Protein AF-A0A527ZL50-F1 (afdb_monomer_lite)

Radius of gyration: 15.69 Å; chains: 1; bounding box: 40×18×38 Å

Foldseek 3Di:
DQDDDQDDPNHGDPVSDDDPVSVVVVVVVVVLCVPCVRHDDDDDD

Secondary structure (DSSP, 8-state):
------EETTEESTTSS--HHHHHHHHHHHHHHH-TTT--PPPP-

Sequence (45 aa):
GIMPVTMIDGIPVADGKVGAITRRLMAAYWQKHEDPVWSSPVRYP

pLDDT: mean 97.21, std 1.5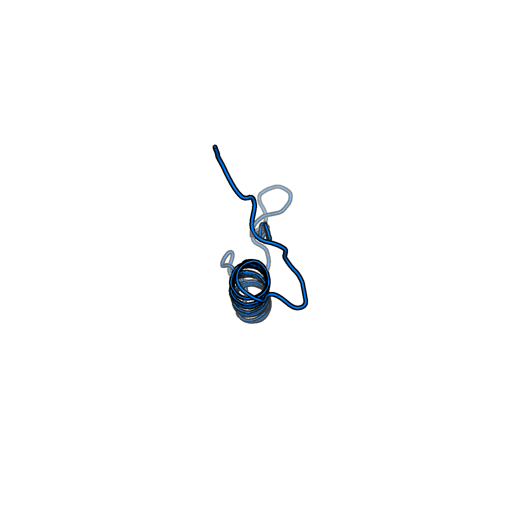1, range [91.62, 98.44]

Structure (mmCIF, N/CA/C/O backbone):
data_AF-A0A527ZL50-F1
#
_entry.id   AF-A0A527ZL50-F1
#
loop_
_atom_site.group_PDB
_atom_site.id
_atom_site.type_symbol
_atom_site.label_atom_id
_atom_site.label_alt_id
_atom_site.label_comp_id
_atom_site.label_asym_id
_atom_site.label_entity_id
_atom_site.label_seq_id
_atom_site.pdbx_PDB_ins_code
_atom_site.Cartn_x
_atom_site.Cartn_y
_atom_site.Cartn_z
_atom_site.occupancy
_atom_site.B_iso_or_equiv
_atom_site.auth_seq_id
_atom_site.auth_comp_id
_atom_site.auth_asym_id
_atom_site.auth_atom_id
_atom_site.pdbx_PDB_model_num
ATOM 1 N N . GLY A 1 1 ? 2.690 5.063 -3.392 1.00 91.62 1 GLY A N 1
ATOM 2 C CA . GLY A 1 1 ? 2.287 3.838 -2.668 1.00 91.62 1 GLY A CA 1
ATOM 3 C C . GLY A 1 1 ? 0.825 3.922 -2.279 1.00 91.62 1 GLY A C 1
ATOM 4 O O . GLY A 1 1 ? 0.272 5.013 -2.297 1.00 91.62 1 GLY A O 1
ATOM 5 N N . ILE A 1 2 ? 0.204 2.800 -1.918 1.00 97.25 2 ILE A N 1
ATOM 6 C CA . ILE A 1 2 ? -1.154 2.779 -1.351 1.00 97.25 2 ILE A CA 1
ATOM 7 C C . ILE A 1 2 ? -1.037 2.704 0.171 1.00 97.25 2 ILE A C 1
ATOM 9 O O . ILE A 1 2 ? -0.440 1.765 0.695 1.00 97.25 2 ILE A O 1
ATOM 13 N N . MET A 1 3 ? -1.582 3.705 0.863 1.00 97.88 3 MET A N 1
ATOM 14 C CA . MET A 1 3 ? -1.459 3.868 2.314 1.00 97.88 3 MET A CA 1
ATOM 15 C C . MET A 1 3 ? -2.840 3.717 2.970 1.00 97.88 3 MET A C 1
ATOM 17 O O . MET A 1 3 ? -3.681 4.600 2.804 1.00 97.88 3 MET A O 1
ATOM 21 N N . PRO A 1 4 ? -3.121 2.596 3.660 1.00 97.50 4 PRO A N 1
ATOM 22 C CA . PRO A 1 4 ? -4.387 2.406 4.359 1.00 97.50 4 PRO A CA 1
ATOM 23 C C . PRO A 1 4 ? -4.488 3.294 5.604 1.00 97.50 4 PRO A C 1
ATOM 25 O O . PRO A 1 4 ? -3.524 3.429 6.353 1.00 97.50 4 PRO A O 1
ATOM 28 N N . VAL A 1 5 ? -5.690 3.808 5.868 1.00 97.88 5 VAL A N 1
ATOM 29 C CA . VAL A 1 5 ? -6.065 4.431 7.145 1.00 97.88 5 VAL A CA 1
ATOM 30 C C . VAL A 1 5 ? -6.934 3.445 7.918 1.00 97.88 5 VAL A C 1
ATOM 32 O O . VAL A 1 5 ? -7.915 2.935 7.380 1.00 97.88 5 VAL A O 1
ATOM 35 N N . THR A 1 6 ? -6.569 3.160 9.167 1.00 98.38 6 THR A N 1
ATOM 36 C CA . THR A 1 6 ? -7.304 2.226 10.039 1.00 98.38 6 THR A CA 1
ATOM 37 C C . THR A 1 6 ? -7.978 2.904 11.230 1.00 98.38 6 THR A C 1
ATOM 39 O O . THR A 1 6 ? -8.684 2.239 11.983 1.00 98.38 6 THR A O 1
ATOM 42 N N . MET A 1 7 ? -7.798 4.217 11.398 1.00 98.31 7 MET A N 1
ATOM 43 C CA . MET A 1 7 ? -8.373 4.996 12.495 1.0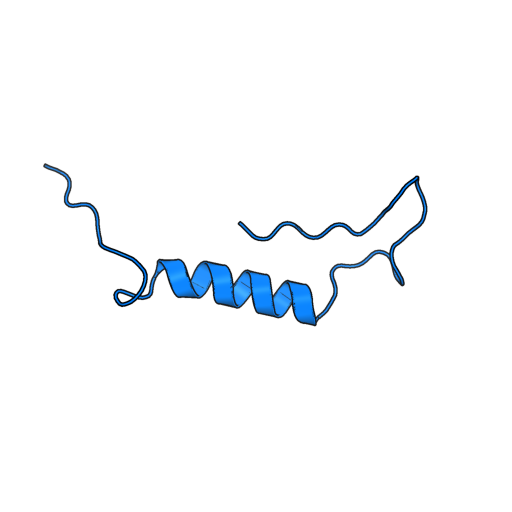0 98.31 7 MET A CA 1
ATOM 44 C C . MET A 1 7 ? -8.663 6.432 12.046 1.00 98.31 7 MET A C 1
ATOM 46 O O . MET A 1 7 ? -7.849 7.024 11.338 1.00 98.31 7 MET A O 1
ATOM 50 N N . ILE A 1 8 ? -9.804 6.981 12.464 1.00 98.19 8 ILE A N 1
ATOM 51 C CA . ILE A 1 8 ? -10.236 8.359 12.190 1.00 98.19 8 ILE A CA 1
ATOM 52 C C . ILE A 1 8 ? -10.719 8.956 13.509 1.00 98.19 8 ILE A C 1
ATOM 54 O O . ILE A 1 8 ? -11.559 8.357 14.172 1.00 98.19 8 ILE A O 1
ATOM 58 N N . ASP A 1 9 ? -10.151 10.090 13.920 1.00 98.12 9 ASP A N 1
ATOM 59 C CA . ASP A 1 9 ? -10.492 10.776 15.177 1.00 98.12 9 ASP A CA 1
ATOM 60 C C . ASP A 1 9 ? -10.424 9.873 16.426 1.00 98.12 9 ASP A C 1
ATOM 62 O O . ASP A 1 9 ? -11.231 9.967 17.346 1.00 98.12 9 ASP A O 1
ATOM 66 N N . GLY A 1 10 ? -9.459 8.948 16.450 1.00 97.38 10 GLY A N 1
ATOM 67 C CA . GLY A 1 10 ? -9.311 7.963 17.530 1.00 97.38 10 GLY A CA 1
ATOM 68 C C . GLY A 1 10 ? -10.301 6.791 17.470 1.00 97.38 10 GLY A C 1
ATOM 69 O O . GLY A 1 10 ? -10.208 5.875 18.283 1.00 97.38 10 GLY A O 1
ATOM 70 N N . ILE A 1 11 ? -11.218 6.781 16.499 1.00 98.31 11 ILE A N 1
ATOM 71 C CA . ILE A 1 11 ? -12.209 5.723 16.291 1.00 98.31 11 ILE A CA 1
ATOM 72 C C . ILE A 1 11 ? -11.675 4.730 15.243 1.00 98.31 11 ILE A C 1
ATOM 74 O O . ILE A 1 11 ? -11.278 5.150 14.149 1.00 98.31 11 ILE A O 1
ATOM 78 N N . PRO A 1 12 ? -11.640 3.414 15.530 1.00 98.44 12 PRO A N 1
ATOM 79 C CA . PRO A 1 12 ? -11.186 2.422 14.562 1.00 98.44 12 PRO A CA 1
ATOM 80 C C . PRO A 1 12 ? -12.132 2.352 13.359 1.00 98.44 12 PRO A C 1
ATOM 82 O O . PRO A 1 12 ? -13.355 2.346 13.497 1.00 98.44 12 PRO A O 1
ATOM 85 N N . VAL A 1 13 ? -11.559 2.239 12.161 1.00 98.12 13 VAL A N 1
ATOM 86 C CA . VAL A 1 13 ? -12.325 1.938 10.949 1.00 98.12 13 VAL A CA 1
ATOM 87 C C . VAL A 1 13 ? -12.639 0.443 10.959 1.00 98.12 13 VAL A C 1
ATOM 89 O O . VAL A 1 13 ? -11.733 -0.379 10.812 1.00 98.12 13 VAL A O 1
ATOM 92 N N . ALA A 1 14 ? -13.914 0.089 11.138 1.00 97.12 14 ALA A N 1
ATOM 93 C CA . ALA A 1 14 ? -14.368 -1.293 11.317 1.00 97.12 14 ALA A CA 1
ATOM 94 C C . ALA A 1 14 ? -13.613 -2.017 12.454 1.00 97.12 14 ALA A C 1
ATOM 96 O O . ALA A 1 14 ? -13.798 -1.679 13.618 1.00 97.12 14 ALA A O 1
ATOM 97 N N . ASP A 1 15 ? -12.767 -3.001 12.133 1.00 97.12 15 ASP A N 1
ATOM 98 C CA . ASP A 1 15 ? -11.978 -3.769 13.105 1.00 97.12 15 ASP A CA 1
ATOM 99 C C . ASP A 1 15 ? -10.573 -3.185 13.357 1.00 97.12 15 ASP A C 1
ATOM 101 O O . ASP A 1 15 ? -9.740 -3.822 14.006 1.00 97.12 15 ASP A O 1
ATOM 105 N N . GLY A 1 16 ? -10.291 -1.986 12.833 1.00 97.81 16 GLY A N 1
ATOM 106 C CA . GLY A 1 16 ? -9.009 -1.298 12.996 1.00 97.81 16 GLY A CA 1
ATOM 107 C C . GLY A 1 16 ? -7.858 -1.948 12.225 1.00 97.81 16 GLY A C 1
ATOM 108 O O . GLY A 1 16 ? -6.694 -1.613 12.453 1.00 97.81 16 GLY A O 1
ATOM 109 N N . LYS A 1 17 ? -8.150 -2.878 11.309 1.00 98.19 17 LYS A N 1
ATOM 110 C CA . LYS A 1 17 ? -7.150 -3.541 10.470 1.00 98.19 17 LYS A CA 1
ATOM 111 C C . LYS A 1 17 ? -7.266 -3.061 9.035 1.00 98.19 17 LYS A C 1
ATOM 113 O O . LYS A 1 17 ? -8.298 -2.591 8.567 1.00 98.19 17 LYS A O 1
ATOM 118 N N . VAL A 1 18 ? -6.182 -3.230 8.284 1.00 98.00 18 VAL A N 1
ATOM 119 C CA . VAL A 1 18 ? -6.230 -3.036 6.832 1.00 98.00 18 VAL A CA 1
ATOM 120 C C . VAL A 1 18 ? -7.271 -4.002 6.251 1.00 98.00 18 VAL A C 1
ATOM 122 O O . VAL A 1 18 ? -7.294 -5.179 6.612 1.00 98.00 18 VAL A O 1
ATOM 125 N N . GLY A 1 19 ? -8.132 -3.531 5.354 1.00 98.19 19 GLY A N 1
ATOM 126 C CA . GLY A 1 19 ? -9.138 -4.373 4.706 1.00 98.19 19 GLY A CA 1
ATOM 127 C C . GLY A 1 19 ? -8.542 -5.322 3.660 1.00 98.19 19 GLY A C 1
ATOM 128 O O . GLY A 1 19 ? -7.472 -5.075 3.097 1.00 98.19 19 GLY A O 1
ATOM 129 N N . ALA A 1 20 ? -9.255 -6.410 3.347 1.00 97.94 20 ALA A N 1
ATOM 130 C CA . ALA A 1 20 ? -8.832 -7.362 2.313 1.00 97.94 20 ALA A CA 1
ATOM 131 C C . ALA A 1 20 ? -8.712 -6.710 0.921 1.00 97.94 20 ALA A C 1
ATOM 133 O O . ALA A 1 20 ? -7.803 -7.044 0.164 1.00 97.94 20 ALA A O 1
ATOM 134 N N . ILE A 1 21 ? -9.589 -5.752 0.603 1.00 98.19 21 ILE A N 1
ATOM 135 C CA . ILE A 1 21 ? -9.549 -5.004 -0.661 1.00 98.19 21 ILE A CA 1
ATOM 136 C C . ILE A 1 21 ? -8.304 -4.117 -0.717 1.00 98.19 21 ILE A C 1
ATOM 138 O O . ILE A 1 21 ? -7.545 -4.202 -1.678 1.00 98.19 21 ILE A O 1
ATOM 142 N N . THR A 1 22 ? -8.030 -3.333 0.330 1.00 98.31 22 THR A N 1
ATOM 143 C CA . THR A 1 22 ? -6.852 -2.456 0.360 1.00 98.31 22 THR A CA 1
ATOM 144 C C . THR A 1 22 ? -5.550 -3.248 0.270 1.00 98.31 22 THR A C 1
ATOM 146 O O . THR A 1 22 ? -4.658 -2.848 -0.468 1.00 98.31 22 THR A O 1
ATOM 149 N N . ARG A 1 23 ? -5.463 -4.425 0.910 1.00 98.19 23 ARG A N 1
ATOM 150 C CA . ARG A 1 23 ? -4.326 -5.350 0.732 1.00 98.19 23 ARG A CA 1
ATOM 151 C C . ARG A 1 23 ? -4.131 -5.778 -0.725 1.00 98.19 23 ARG A C 1
ATOM 153 O O . ARG A 1 23 ? -3.010 -5.739 -1.224 1.00 98.19 23 ARG A O 1
ATOM 160 N N . ARG A 1 24 ? -5.210 -6.172 -1.413 1.00 98.44 24 ARG A N 1
ATOM 161 C CA . ARG A 1 24 ? -5.153 -6.564 -2.834 1.00 98.44 24 ARG A CA 1
ATOM 162 C C . ARG A 1 24 ? -4.717 -5.400 -3.718 1.00 98.44 24 ARG A C 1
ATOM 164 O O . ARG A 1 24 ? -3.885 -5.591 -4.595 1.00 98.44 24 ARG A O 1
ATOM 171 N N . LEU A 1 25 ? -5.229 -4.198 -3.451 1.00 98.44 25 LEU A N 1
ATOM 172 C CA . LEU A 1 25 ? -4.828 -2.990 -4.167 1.00 98.44 25 LEU A CA 1
ATOM 173 C C . LEU A 1 25 ? -3.349 -2.668 -3.943 1.00 98.44 25 LEU A C 1
ATOM 175 O O . LEU A 1 25 ? -2.648 -2.404 -4.911 1.00 98.44 25 LEU A O 1
ATOM 179 N N . MET A 1 26 ? -2.855 -2.735 -2.702 1.00 98.31 26 MET A N 1
ATOM 180 C CA . MET A 1 26 ? -1.434 -2.528 -2.394 1.00 98.31 26 MET A CA 1
ATOM 181 C C . MET A 1 26 ? -0.537 -3.499 -3.169 1.00 98.31 26 MET A C 1
ATOM 183 O O . MET A 1 26 ? 0.460 -3.071 -3.745 1.00 98.31 26 MET A O 1
ATOM 187 N N . ALA A 1 27 ? -0.904 -4.784 -3.213 1.00 98.06 27 ALA A N 1
ATOM 188 C CA . ALA A 1 27 ? -0.166 -5.790 -3.972 1.00 98.06 27 ALA A CA 1
ATOM 189 C C . ALA A 1 27 ? -0.178 -5.485 -5.479 1.00 98.06 27 ALA A 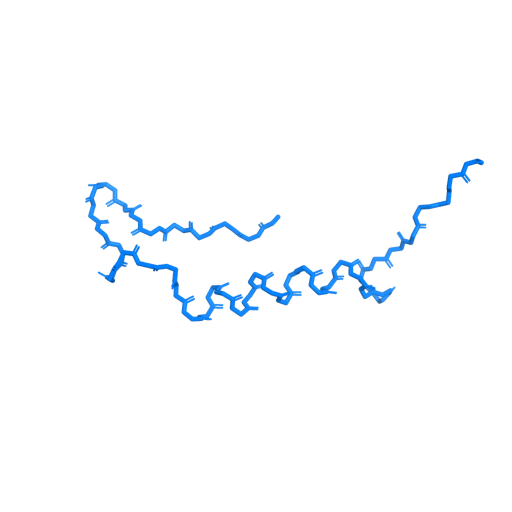C 1
ATOM 191 O O . ALA A 1 27 ? 0.879 -5.435 -6.102 1.00 98.06 27 ALA A O 1
ATOM 192 N N . ALA A 1 28 ? -1.355 -5.207 -6.047 1.00 97.88 28 ALA A N 1
ATOM 193 C CA . ALA A 1 28 ? -1.495 -4.880 -7.465 1.00 97.88 28 ALA A CA 1
ATOM 194 C C . ALA A 1 28 ? -0.730 -3.602 -7.848 1.00 97.88 28 ALA A C 1
ATOM 196 O O . ALA A 1 28 ? -0.076 -3.566 -8.886 1.00 97.88 28 ALA A O 1
ATOM 197 N N . TYR A 1 29 ? -0.772 -2.570 -6.999 1.00 98.00 29 TYR A N 1
ATOM 198 C CA . TYR A 1 29 ? -0.014 -1.333 -7.189 1.00 98.00 29 TYR A CA 1
ATOM 199 C C . TYR A 1 29 ? 1.479 -1.620 -7.349 1.00 98.00 29 TYR A C 1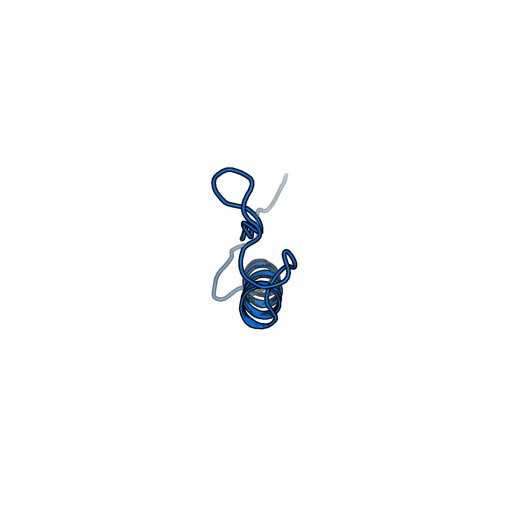
ATOM 201 O O . TYR A 1 29 ? 2.092 -1.132 -8.296 1.00 98.00 29 TYR A O 1
ATOM 209 N N . TRP A 1 30 ? 2.061 -2.424 -6.455 1.00 97.69 30 TRP A N 1
ATOM 210 C CA . TRP A 1 30 ? 3.488 -2.739 -6.518 1.00 97.69 30 TRP A CA 1
ATOM 211 C C . TRP A 1 30 ? 3.831 -3.661 -7.681 1.00 97.69 30 TRP A C 1
ATOM 213 O O . TRP A 1 30 ? 4.785 -3.378 -8.394 1.00 97.69 30 TRP A O 1
ATOM 223 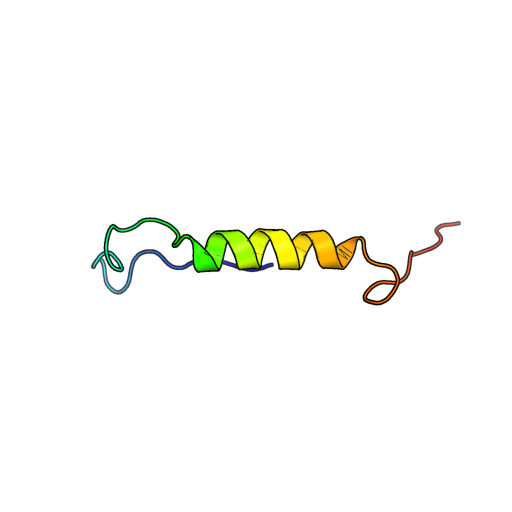N N . GLN A 1 31 ? 3.007 -4.673 -7.958 1.00 97.69 31 GLN A N 1
ATOM 224 C CA . GLN A 1 31 ? 3.186 -5.529 -9.131 1.00 97.69 31 GLN A CA 1
ATOM 225 C C . GLN A 1 31 ? 3.212 -4.717 -10.435 1.00 97.69 31 GLN A C 1
ATOM 227 O O . GLN A 1 31 ? 3.985 -5.002 -11.342 1.00 97.69 31 GLN A O 1
ATOM 232 N N . LYS A 1 32 ? 2.404 -3.655 -10.528 1.00 97.31 32 LYS A N 1
ATOM 233 C CA . LYS A 1 32 ? 2.379 -2.779 -11.704 1.00 97.31 32 LYS A CA 1
ATOM 234 C C . LYS A 1 32 ? 3.646 -1.951 -11.899 1.00 97.31 32 LYS A C 1
ATOM 236 O O . LYS A 1 32 ? 3.872 -1.494 -13.010 1.00 97.31 32 LYS A O 1
ATOM 241 N N . HIS A 1 33 ? 4.487 -1.782 -10.879 1.00 96.81 33 HIS A N 1
ATOM 242 C CA . HIS A 1 33 ? 5.779 -1.110 -11.060 1.00 96.81 33 HIS A CA 1
ATOM 243 C C . HIS A 1 33 ? 6.784 -1.993 -11.818 1.00 96.81 33 HIS 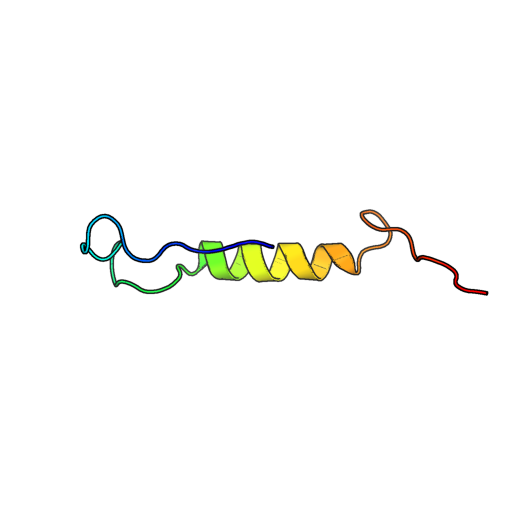A C 1
ATOM 245 O O . HIS A 1 33 ? 7.687 -1.460 -12.460 1.00 96.81 33 HIS A O 1
ATOM 251 N N . GLU A 1 34 ? 6.603 -3.316 -11.804 1.00 95.44 34 GLU A N 1
ATOM 252 C CA . GLU A 1 34 ? 7.424 -4.275 -12.559 1.00 95.44 34 GLU A CA 1
ATOM 253 C C . GLU A 1 34 ? 6.916 -4.497 -13.993 1.00 95.44 34 GLU A C 1
ATOM 255 O O . GLU A 1 34 ? 7.620 -5.065 -14.825 1.00 95.44 34 GLU A O 1
ATOM 260 N N . ASP A 1 35 ? 5.688 -4.067 -14.291 1.00 97.00 35 ASP A N 1
ATOM 261 C CA . ASP A 1 35 ? 5.032 -4.299 -15.575 1.00 97.00 35 ASP A CA 1
ATOM 262 C C . ASP A 1 35 ? 5.520 -3.286 -16.634 1.00 97.00 35 ASP A C 1
ATOM 264 O O . ASP A 1 35 ? 5.237 -2.092 -16.501 1.00 97.00 35 ASP A O 1
ATOM 268 N N . PRO A 1 36 ? 6.184 -3.723 -17.723 1.00 95.75 36 PRO A N 1
ATOM 269 C CA . PRO A 1 36 ? 6.722 -2.828 -18.748 1.00 95.75 36 PRO A CA 1
ATOM 270 C C . PRO A 1 36 ? 5.643 -2.108 -19.573 1.00 95.75 36 PRO A C 1
ATOM 272 O O . PRO A 1 36 ? 5.954 -1.166 -20.297 1.00 95.75 36 PRO A O 1
ATOM 275 N N . VAL A 1 37 ? 4.372 -2.525 -19.485 1.00 97.62 37 VAL A N 1
ATOM 276 C CA . VAL A 1 37 ? 3.248 -1.763 -20.059 1.00 97.62 37 VAL A CA 1
ATOM 277 C C . VAL A 1 37 ? 2.999 -0.473 -19.263 1.00 97.62 37 VAL A C 1
ATOM 279 O O . VAL A 1 37 ? 2.470 0.494 -19.807 1.00 97.62 37 VAL A O 1
ATOM 282 N N . TRP A 1 38 ? 3.380 -0.448 -17.983 1.00 95.94 38 TRP A N 1
ATOM 283 C CA . TRP A 1 38 ? 3.101 0.640 -17.038 1.00 95.94 38 TRP A CA 1
ATOM 284 C C . TRP A 1 38 ? 4.360 1.348 -16.529 1.00 95.94 38 TRP A C 1
ATOM 286 O O . TRP A 1 38 ? 4.255 2.431 -15.952 1.00 95.94 38 TRP A O 1
ATOM 296 N N . SER A 1 39 ? 5.543 0.771 -16.736 1.00 96.31 39 SER A N 1
ATOM 297 C CA . SER A 1 39 ? 6.823 1.347 -16.335 1.00 96.31 39 SER A CA 1
ATOM 298 C C . SER A 1 39 ? 7.882 1.196 -17.429 1.00 96.31 39 SER A C 1
ATOM 300 O O . SER A 1 39 ? 7.771 0.386 -18.345 1.00 96.31 39 SER A O 1
ATOM 302 N N . SER A 1 40 ? 8.923 2.025 -17.374 1.00 96.50 40 SER A N 1
ATOM 303 C CA . SER A 1 40 ? 10.065 1.951 -18.288 1.00 96.50 40 SER A CA 1
ATOM 304 C C . SER A 1 40 ? 11.363 1.954 -17.481 1.00 96.50 40 SER A C 1
ATOM 306 O O . SER A 1 40 ? 11.494 2.769 -16.564 1.00 96.50 40 SER A O 1
ATOM 308 N N . PRO A 1 41 ? 12.323 1.061 -17.784 1.00 95.50 41 PRO A N 1
ATOM 309 C CA . PRO A 1 41 ? 13.550 0.955 -17.007 1.00 95.50 41 PRO A CA 1
ATOM 310 C C . PRO A 1 41 ? 14.468 2.158 -17.248 1.00 95.50 41 PRO A C 1
ATOM 312 O O . PRO A 1 41 ? 14.690 2.572 -18.388 1.00 95.50 41 PRO A O 1
ATOM 315 N N . VAL A 1 42 ? 15.060 2.678 -16.171 1.00 96.88 42 VAL A N 1
ATOM 316 C CA . VAL A 1 42 ? 16.129 3.682 -16.248 1.00 96.88 42 VAL A CA 1
ATOM 317 C C . VAL A 1 42 ? 17.445 2.971 -16.564 1.00 96.88 42 VAL A C 1
ATOM 319 O O . VAL A 1 42 ? 17.838 2.042 -15.860 1.00 96.88 42 VAL A O 1
ATOM 322 N N . ARG A 1 43 ? 18.134 3.401 -17.627 1.00 96.00 43 ARG A N 1
ATOM 323 C CA . ARG A 1 43 ? 19.486 2.929 -17.959 1.00 96.00 43 ARG A CA 1
ATOM 324 C C . ARG A 1 43 ? 20.505 3.884 -17.349 1.00 96.00 43 ARG A C 1
ATOM 326 O O . ARG A 1 43 ? 20.534 5.056 -17.716 1.00 96.00 43 ARG A O 1
ATOM 333 N N . TYR A 1 44 ? 21.304 3.380 -16.420 1.00 94.50 44 TYR A N 1
ATOM 334 C CA . TYR A 1 44 ? 22.396 4.128 -15.803 1.00 94.50 44 TYR A CA 1
ATOM 335 C C . TYR A 1 44 ? 23.690 3.986 -16.635 1.00 94.50 44 TYR A C 1
ATOM 337 O O . TYR A 1 44 ? 23.783 3.008 -17.384 1.00 94.50 44 TYR A O 1
ATOM 345 N N . PRO A 1 45 ? 24.629 4.957 -16.558 1.00 91.81 45 PRO A N 1
ATOM 346 C CA . PRO A 1 45 ? 25.923 4.895 -17.246 1.00 91.81 45 PRO A CA 1
ATOM 347 C C . PRO A 1 45 ? 26.766 3.676 -16.869 1.00 91.81 45 PRO A C 1
ATOM 349 O O . PRO A 1 45 ? 26.681 3.243 -15.696 1.00 91.81 45 PRO A O 1
#